Protein AF-A0A930ANU7-F1 (afdb_monomer_lite)

Secondary structure (DSSP, 8-state):
--------GGG--TTSTHHHHHS-HHHHHHHHT--SHHHHHHHHHHHHHHHHHHHHHH--TTTT-

Structure (mmCIF, N/CA/C/O backbone):
data_AF-A0A930ANU7-F1
#
_entry.id   AF-A0A930ANU7-F1
#
loop_
_atom_site.group_PDB
_atom_site.id
_atom_site.type_symbol
_atom_site.label_atom_id
_atom_site.label_alt_id
_atom_site.label_comp_id
_atom_site.label_asym_id
_atom_site.label_entity_id
_atom_site.label_seq_id
_atom_site.pdbx_PDB_ins_code
_atom_site.Cartn_x
_atom_site.Cartn_y
_atom_site.Cartn_z
_atom_site.occupancy
_atom_site.B_iso_or_equiv
_atom_site.auth_seq_id
_atom_site.auth_comp_id
_atom_site.auth_asym_id
_atom_site.auth_atom_id
_atom_site.pdbx_PDB_model_num
ATOM 1 N N . MET A 1 1 ? 15.475 -1.718 -14.155 1.00 75.69 1 MET A N 1
ATOM 2 C CA . MET A 1 1 ? 16.241 -0.996 -13.108 1.00 75.69 1 MET A CA 1
ATOM 3 C C . MET A 1 1 ? 15.695 -1.410 -11.745 1.00 75.69 1 MET A C 1
ATOM 5 O O . MET A 1 1 ? 14.705 -2.127 -11.711 1.00 75.69 1 MET A O 1
ATOM 9 N N . LEU A 1 2 ? 16.326 -1.025 -10.633 1.00 92.00 2 LEU A N 1
ATOM 10 C CA . LEU A 1 2 ? 15.724 -1.182 -9.300 1.00 92.00 2 LEU A CA 1
ATOM 11 C C . LEU A 1 2 ? 14.816 0.021 -9.005 1.00 92.00 2 LEU A C 1
ATOM 13 O O . LEU A 1 2 ? 15.103 1.124 -9.467 1.00 92.00 2 LEU A O 1
ATOM 17 N N . GLY A 1 3 ? 13.746 -0.184 -8.238 1.00 95.56 3 GLY A N 1
ATOM 18 C CA . GLY A 1 3 ? 12.822 0.871 -7.821 1.00 95.56 3 GLY A CA 1
ATOM 19 C C . GLY A 1 3 ? 12.451 0.726 -6.349 1.00 95.56 3 GLY A C 1
ATOM 20 O O . GLY A 1 3 ? 12.331 -0.384 -5.837 1.00 95.56 3 GLY A O 1
ATOM 21 N N . VAL A 1 4 ? 12.314 1.859 -5.661 1.00 97.06 4 VAL A N 1
ATOM 22 C CA . VAL A 1 4 ? 11.957 1.940 -4.240 1.00 97.06 4 VAL A CA 1
ATOM 23 C C . VAL A 1 4 ? 11.057 3.151 -4.011 1.00 97.06 4 VAL A C 1
ATOM 25 O O . VAL A 1 4 ? 11.150 4.157 -4.727 1.00 97.06 4 VAL A O 1
ATOM 28 N N . ASP A 1 5 ? 10.176 3.061 -3.021 1.00 97.44 5 ASP A N 1
ATOM 29 C CA . ASP A 1 5 ? 9.311 4.162 -2.622 1.00 97.44 5 ASP A CA 1
ATOM 30 C C . ASP A 1 5 ? 9.027 4.157 -1.117 1.00 97.44 5 ASP A C 1
ATOM 32 O O . ASP A 1 5 ? 9.121 3.119 -0.459 1.00 97.44 5 ASP A O 1
ATOM 36 N N . ILE A 1 6 ? 8.700 5.334 -0.579 1.00 97.25 6 ILE A N 1
ATOM 37 C CA . ILE A 1 6 ? 8.319 5.531 0.819 1.00 97.25 6 ILE A CA 1
ATOM 38 C C . ILE A 1 6 ? 7.072 6.411 0.893 1.00 97.25 6 ILE A C 1
ATOM 40 O O . ILE A 1 6 ? 6.983 7.447 0.237 1.00 97.25 6 ILE A O 1
ATOM 44 N N . VAL A 1 7 ? 6.117 6.012 1.735 1.00 96.12 7 VAL A N 1
ATOM 45 C CA . VAL A 1 7 ? 4.832 6.699 1.892 1.00 96.12 7 VAL A CA 1
ATOM 46 C C . VAL A 1 7 ? 4.641 7.128 3.342 1.00 96.12 7 VAL A C 1
ATOM 48 O O . VAL A 1 7 ? 4.733 6.316 4.261 1.00 96.12 7 VAL A O 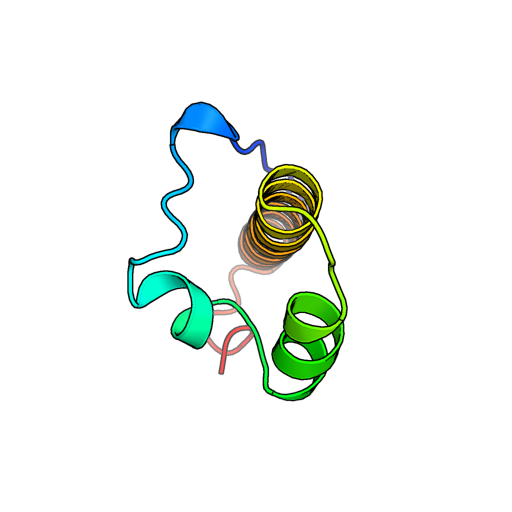1
ATOM 51 N N . ASP A 1 8 ? 4.323 8.406 3.541 1.00 96.19 8 ASP A N 1
ATOM 52 C CA . ASP A 1 8 ? 3.909 8.941 4.837 1.00 96.19 8 ASP A CA 1
ATOM 53 C C . ASP A 1 8 ? 2.410 8.689 5.065 1.00 96.19 8 ASP A C 1
ATOM 55 O O . ASP A 1 8 ? 1.551 9.235 4.366 1.00 96.19 8 ASP A O 1
ATOM 59 N N . MET A 1 9 ? 2.086 7.880 6.078 1.00 93.19 9 MET A N 1
ATOM 60 C CA . MET A 1 9 ? 0.704 7.526 6.406 1.00 93.19 9 MET A CA 1
ATOM 61 C C . MET A 1 9 ? -0.146 8.712 6.873 1.00 93.19 9 MET A C 1
ATOM 63 O O . MET A 1 9 ? -1.375 8.648 6.784 1.00 93.19 9 MET A O 1
ATOM 67 N N . LEU A 1 10 ? 0.473 9.791 7.365 1.00 93.81 10 LEU A N 1
ATOM 68 C CA . LEU A 1 10 ? -0.248 10.996 7.779 1.00 93.81 10 LEU A CA 1
ATOM 69 C C . LEU A 1 10 ? -0.863 11.727 6.582 1.00 93.81 10 LEU A C 1
ATOM 71 O O . LEU A 1 10 ? -1.888 12.389 6.728 1.00 93.81 10 LEU A O 1
ATOM 75 N N . ARG A 1 11 ? -0.292 11.549 5.384 1.00 92.56 11 ARG A N 1
ATOM 76 C CA . ARG A 1 11 ? -0.793 12.134 4.132 1.00 92.56 11 ARG A CA 1
ATOM 77 C C . ARG A 1 11 ? -1.945 11.347 3.510 1.00 92.56 11 ARG A C 1
ATOM 79 O O . ARG A 1 11 ? -2.569 11.832 2.567 1.00 92.56 11 ARG A O 1
ATOM 86 N N . ILE A 1 12 ? -2.215 10.140 4.009 1.00 92.94 12 ILE A N 1
ATOM 87 C CA . ILE A 1 12 ? -3.271 9.278 3.486 1.00 92.94 12 ILE A CA 1
ATOM 88 C C . ILE A 1 12 ? -4.615 9.724 4.048 1.00 92.94 12 ILE A C 1
ATOM 90 O O . ILE A 1 12 ? -4.873 9.645 5.256 1.00 92.94 12 ILE A O 1
ATOM 94 N N . ASP A 1 13 ? -5.477 10.121 3.122 1.00 92.75 13 ASP A N 1
ATOM 95 C CA . ASP A 1 13 ? -6.872 10.451 3.346 1.00 92.75 13 ASP A CA 1
ATOM 96 C C . ASP A 1 13 ? -7.744 9.396 2.660 1.00 92.75 13 ASP A C 1
ATOM 98 O O . ASP A 1 13 ? -7.653 9.203 1.445 1.00 92.75 13 ASP A O 1
ATOM 102 N N . LEU A 1 14 ? -8.543 8.684 3.460 1.00 89.19 14 LEU A N 1
ATOM 103 C CA . LEU A 1 14 ? -9.344 7.561 2.982 1.00 89.19 14 LEU A CA 1
ATOM 104 C C . LEU A 1 14 ? -10.644 7.982 2.290 1.00 89.19 14 LEU A C 1
ATOM 106 O O . LEU A 1 14 ? -11.290 7.140 1.674 1.00 89.19 14 LEU A O 1
ATOM 110 N N . GLU A 1 15 ? -11.024 9.256 2.377 1.00 88.62 15 GLU A N 1
ATOM 111 C CA . GLU A 1 15 ? -12.226 9.774 1.713 1.00 88.62 15 GLU A CA 1
ATOM 112 C C . GLU A 1 15 ? -11.943 10.214 0.272 1.00 88.62 15 GLU A C 1
ATOM 114 O O . GLU A 1 15 ? -12.860 10.452 -0.514 1.00 88.62 15 GLU A O 1
ATOM 119 N N . LYS A 1 16 ? -10.663 10.294 -0.112 1.00 86.25 16 LYS A N 1
ATOM 120 C CA . LYS A 1 16 ? -10.273 10.707 -1.458 1.00 86.25 16 LYS A CA 1
ATOM 121 C C . LYS A 1 16 ? -10.504 9.596 -2.486 1.00 86.25 16 LYS A C 1
ATOM 123 O O . LYS A 1 16 ? -10.154 8.439 -2.241 1.00 86.25 16 LYS A O 1
ATOM 128 N N . PRO A 1 17 ? -10.925 9.958 -3.713 1.00 88.75 17 PRO A N 1
ATOM 129 C CA . PRO A 1 17 ? -11.140 8.999 -4.798 1.00 88.75 17 PRO A CA 1
ATOM 130 C C . PRO A 1 17 ? -9.843 8.336 -5.284 1.00 88.75 17 PRO A C 1
ATOM 132 O O . PRO A 1 17 ? -9.890 7.403 -6.076 1.00 88.75 17 PRO A O 1
ATOM 135 N N . ILE A 1 18 ? -8.669 8.775 -4.819 1.00 88.25 18 ILE A N 1
ATOM 136 C CA . ILE A 1 18 ? -7.384 8.164 -5.181 1.00 88.25 18 ILE A CA 1
ATOM 137 C C . ILE A 1 18 ? -7.324 6.673 -4.822 1.00 88.25 18 ILE A C 1
ATOM 139 O O . ILE A 1 18 ? -6.671 5.906 -5.523 1.00 88.25 18 ILE A O 1
ATOM 143 N N . ILE A 1 19 ? -8.051 6.238 -3.786 1.00 90.75 19 ILE A N 1
ATOM 144 C CA . ILE A 1 19 ? -8.064 4.832 -3.369 1.00 90.75 19 ILE A CA 1
ATOM 145 C C . ILE A 1 19 ? -8.575 3.922 -4.478 1.00 90.75 19 ILE A C 1
ATOM 147 O O . ILE A 1 19 ? -7.935 2.915 -4.769 1.00 90.75 19 ILE A O 1
ATOM 151 N N . SER A 1 20 ? -9.670 4.297 -5.139 1.00 89.38 20 SER A N 1
ATOM 152 C CA . SER A 1 20 ? -10.252 3.491 -6.214 1.00 89.38 20 SER A CA 1
ATOM 153 C C . SER A 1 20 ? -9.428 3.507 -7.502 1.00 89.38 20 SER A C 1
ATOM 155 O O . SER A 1 20 ? -9.658 2.669 -8.362 1.00 89.38 20 SER A O 1
ATOM 157 N N . HIS A 1 21 ? -8.498 4.455 -7.654 1.00 89.56 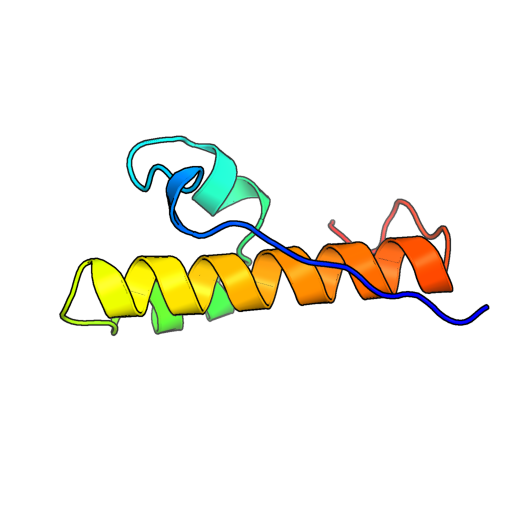21 HIS A N 1
ATOM 158 C CA . HIS A 1 21 ? -7.588 4.514 -8.804 1.00 89.56 21 HIS A CA 1
ATOM 159 C C . HIS A 1 21 ? -6.305 3.717 -8.565 1.00 89.56 21 HIS A C 1
ATOM 161 O O . HIS A 1 21 ? -5.682 3.244 -9.506 1.00 89.56 21 HIS A O 1
ATOM 167 N N . VAL A 1 22 ? -5.891 3.585 -7.305 1.00 92.12 22 VAL A N 1
ATOM 168 C CA . VAL A 1 22 ? -4.674 2.856 -6.941 1.00 92.12 22 VAL A CA 1
ATOM 169 C C . VAL A 1 22 ? -4.977 1.393 -6.673 1.00 92.12 22 VAL A C 1
ATOM 171 O O . VAL A 1 22 ? -4.141 0.559 -6.986 1.00 92.12 22 VAL A O 1
ATOM 174 N N . LEU A 1 23 ? -6.117 1.051 -6.070 1.00 94.12 23 LEU A N 1
ATOM 175 C CA . LEU A 1 23 ? -6.470 -0.332 -5.754 1.00 94.12 23 LEU A CA 1
ATOM 176 C C . LEU A 1 23 ? -7.309 -0.951 -6.880 1.00 94.12 23 LEU A C 1
ATOM 178 O O . LEU A 1 23 ? -8.323 -0.402 -7.295 1.00 94.12 23 LEU A O 1
ATOM 182 N N . THR A 1 24 ? -6.910 -2.137 -7.326 1.00 94.00 24 THR A N 1
ATOM 183 C CA . THR A 1 24 ? -7.696 -3.023 -8.191 1.00 94.00 24 THR A CA 1
ATOM 184 C C . THR A 1 24 ? -8.914 -3.564 -7.444 1.00 94.00 24 THR A C 1
ATOM 186 O O . THR A 1 24 ? -9.019 -3.471 -6.219 1.00 94.00 24 THR A O 1
ATOM 189 N N . GLN A 1 25 ? -9.834 -4.199 -8.171 1.00 93.44 25 GLN A N 1
ATOM 190 C CA . GLN A 1 25 ? -11.039 -4.778 -7.572 1.00 93.44 25 GLN A CA 1
ATOM 191 C C . GLN A 1 25 ? -10.731 -5.825 -6.489 1.00 93.44 25 GLN A C 1
ATOM 193 O O . GLN A 1 25 ? -11.383 -5.825 -5.447 1.00 93.44 25 GLN A O 1
ATOM 198 N N . SER A 1 26 ? -9.723 -6.682 -6.682 1.00 95.06 26 SER A N 1
ATOM 199 C CA . SER A 1 26 ? -9.332 -7.680 -5.675 1.00 95.06 26 SER A CA 1
ATOM 200 C C . SER A 1 26 ? -8.711 -7.032 -4.434 1.00 95.06 26 SER A C 1
ATOM 202 O O . SER A 1 26 ? -9.084 -7.364 -3.309 1.00 95.06 26 SER A O 1
ATOM 204 N N . GLU A 1 27 ? -7.837 -6.039 -4.620 1.00 96.62 27 GLU A N 1
ATOM 205 C CA . GLU A 1 27 ? -7.270 -5.255 -3.515 1.00 96.62 27 GLU A CA 1
ATOM 206 C C . GLU A 1 27 ? -8.353 -4.485 -2.748 1.00 96.62 27 GLU A C 1
ATOM 208 O O . GLU A 1 27 ? -8.264 -4.336 -1.532 1.00 96.62 27 GLU A O 1
ATOM 213 N N . MET A 1 28 ? -9.401 -4.013 -3.431 1.00 95.38 28 MET A N 1
ATOM 214 C CA . MET A 1 28 ? -10.539 -3.347 -2.795 1.00 95.38 28 MET A CA 1
ATOM 215 C C . MET A 1 28 ? -11.340 -4.289 -1.889 1.00 95.38 28 MET A C 1
ATOM 217 O O . MET A 1 28 ? -11.805 -3.858 -0.829 1.00 95.38 28 MET A O 1
ATOM 221 N N . VAL A 1 29 ? -11.475 -5.570 -2.249 1.00 96.19 29 VAL A N 1
ATOM 222 C CA . VAL A 1 29 ? -12.096 -6.585 -1.377 1.00 96.19 29 VAL A CA 1
ATOM 223 C C . VAL A 1 29 ? -11.269 -6.766 -0.100 1.00 96.19 29 VAL A C 1
ATOM 225 O O . VAL A 1 29 ? -11.805 -6.701 1.009 1.00 96.19 29 VAL A O 1
ATOM 228 N N . GLU A 1 30 ? -9.949 -6.901 -0.229 1.00 96.56 30 GLU A N 1
ATOM 229 C CA . GLU A 1 30 ? -9.043 -7.012 0.920 1.00 96.56 30 GLU A CA 1
ATOM 230 C C . GLU A 1 30 ? -9.017 -5.741 1.779 1.00 96.56 30 GLU A C 1
ATOM 232 O O . GLU A 1 30 ? -9.047 -5.820 3.010 1.00 96.56 30 GLU A O 1
ATOM 237 N N . PHE A 1 31 ? -8.993 -4.563 1.157 1.00 96.00 31 PHE A N 1
ATOM 238 C CA . PHE A 1 31 ? -9.065 -3.274 1.841 1.00 96.00 31 PHE A CA 1
ATOM 239 C C . PHE A 1 31 ? -10.364 -3.140 2.645 1.00 96.00 31 PHE A C 1
ATOM 241 O O . PHE A 1 31 ? -10.351 -2.679 3.790 1.00 96.00 31 PHE A O 1
ATOM 248 N N . SER A 1 32 ? -11.482 -3.601 2.080 1.00 94.56 32 SER A N 1
ATOM 249 C CA . SER A 1 32 ? -12.796 -3.577 2.732 1.00 94.56 32 SER A CA 1
ATOM 250 C C . SER A 1 32 ? -12.876 -4.526 3.929 1.00 94.56 32 SER A C 1
ATOM 252 O O . SER A 1 32 ? -13.586 -4.227 4.886 1.00 94.56 32 SER A O 1
ATOM 254 N N . SER A 1 33 ? -12.100 -5.616 3.928 1.00 96.75 33 SER A N 1
ATOM 255 C CA . SER A 1 33 ? -11.994 -6.537 5.071 1.00 96.75 33 SER A CA 1
ATOM 256 C C . SER A 1 33 ? -11.219 -5.974 6.272 1.00 96.75 33 SER A C 1
ATOM 258 O O . SER A 1 33 ? -11.221 -6.579 7.341 1.00 96.75 33 SER A O 1
ATOM 260 N N . LYS A 1 34 ? -10.537 -4.825 6.138 1.00 97.19 34 LYS A N 1
ATOM 261 C CA . LYS A 1 34 ? -9.814 -4.200 7.256 1.00 97.19 34 LYS A CA 1
ATOM 262 C C . LYS A 1 34 ? -10.787 -3.493 8.199 1.00 97.19 34 LYS A C 1
ATOM 264 O O . LYS A 1 34 ? -11.604 -2.679 7.769 1.00 97.19 34 LYS A O 1
ATOM 269 N N . HIS A 1 35 ? -10.658 -3.759 9.497 1.00 94.50 35 HIS A N 1
ATOM 270 C CA . HIS A 1 35 ? -11.630 -3.314 10.499 1.00 94.50 35 HIS A CA 1
ATOM 271 C C . HIS A 1 35 ? -11.321 -1.937 11.088 1.00 94.50 35 HIS A C 1
ATOM 273 O O . HIS A 1 35 ? -12.233 -1.253 11.541 1.00 94.50 35 HIS A O 1
ATOM 279 N N . THR A 1 36 ? -10.057 -1.503 11.073 1.00 96.38 36 THR A N 1
ATOM 280 C CA . THR A 1 36 ? -9.665 -0.196 11.620 1.00 96.38 36 THR A CA 1
ATOM 281 C C . THR A 1 36 ? -9.166 0.755 10.539 1.00 96.38 36 THR A C 1
ATOM 283 O O . THR A 1 36 ? -8.579 0.345 9.535 1.00 96.38 36 THR A O 1
ATOM 286 N N . THR A 1 37 ? -9.341 2.058 10.771 1.00 94.31 37 THR A N 1
ATOM 287 C CA . THR A 1 37 ? -8.805 3.117 9.902 1.00 94.31 37 THR A CA 1
ATOM 288 C C . THR A 1 37 ? -7.292 2.986 9.734 1.00 94.31 37 THR A C 1
ATOM 290 O O . THR A 1 37 ? -6.785 3.126 8.625 1.00 94.31 37 THR A O 1
ATOM 293 N N . THR A 1 38 ? -6.566 2.650 10.804 1.00 95.69 38 THR A N 1
ATOM 294 C CA . THR A 1 38 ? -5.114 2.427 10.754 1.00 95.69 38 THR A CA 1
ATOM 295 C C . THR A 1 38 ? -4.750 1.266 9.834 1.00 95.69 38 THR A C 1
ATOM 297 O O . THR A 1 38 ? -3.877 1.427 8.986 1.00 95.69 38 THR A O 1
ATOM 300 N N . GLN A 1 39 ? -5.448 0.129 9.933 1.00 96.94 39 GLN A N 1
ATOM 301 C CA . GLN A 1 39 ? -5.219 -1.016 9.044 1.00 96.94 39 GLN A CA 1
ATOM 302 C C . GLN A 1 39 ? -5.514 -0.669 7.582 1.00 96.94 39 GLN A C 1
ATOM 304 O O . GLN A 1 39 ? -4.758 -1.059 6.695 1.00 96.94 39 GLN A O 1
ATOM 309 N N . LYS A 1 40 ? -6.583 0.095 7.325 1.00 95.94 40 LYS A N 1
ATOM 310 C CA . LYS A 1 40 ? -6.907 0.592 5.981 1.00 95.94 40 LYS A CA 1
ATOM 311 C C . LYS A 1 40 ? -5.803 1.497 5.437 1.00 95.94 40 LYS A C 1
ATOM 313 O O . LYS A 1 40 ? -5.340 1.279 4.320 1.00 95.94 40 LYS A O 1
ATOM 318 N N . LYS A 1 41 ? -5.324 2.458 6.236 1.00 96.31 41 LYS A N 1
ATOM 319 C CA . LYS A 1 41 ? -4.211 3.342 5.853 1.00 96.31 41 LYS A CA 1
ATOM 320 C C . LYS A 1 41 ? -2.934 2.558 5.570 1.00 96.31 41 LYS A C 1
ATOM 322 O O . LYS A 1 41 ? -2.314 2.80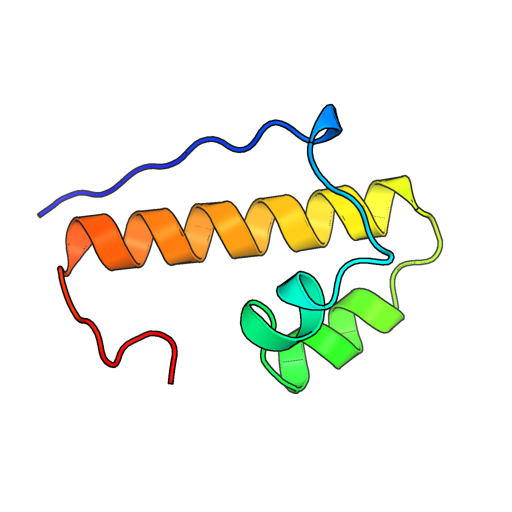4 4.547 1.00 96.31 41 LYS A O 1
ATOM 327 N N . GLN A 1 42 ? -2.573 1.597 6.419 1.00 96.69 42 GLN A N 1
ATOM 328 C CA . GLN A 1 42 ? -1.395 0.745 6.219 1.00 96.69 42 GLN A CA 1
ATOM 329 C C . GLN A 1 42 ? -1.501 -0.097 4.948 1.00 96.69 42 GLN A C 1
ATOM 331 O O . GLN A 1 42 ? -0.548 -0.160 4.174 1.00 96.69 42 GLN A O 1
ATOM 336 N N . TYR A 1 43 ? -2.663 -0.711 4.711 1.00 97.25 43 TYR A N 1
ATOM 337 C CA . TYR A 1 43 ? -2.901 -1.496 3.505 1.00 97.25 43 TYR A CA 1
ATOM 338 C C . TYR A 1 43 ? -2.744 -0.629 2.254 1.00 97.25 43 TYR A C 1
ATOM 340 O O . TYR A 1 43 ? -1.952 -0.954 1.371 1.00 97.25 43 TYR A O 1
ATOM 348 N N . PHE A 1 44 ? -3.436 0.512 2.212 1.00 96.69 44 PHE A N 1
ATOM 349 C CA . PHE A 1 44 ? -3.341 1.445 1.095 1.00 96.69 44 PHE A CA 1
ATOM 350 C C . PHE A 1 44 ? -1.909 1.966 0.898 1.00 96.69 44 PHE A C 1
ATOM 352 O O . PHE A 1 44 ? -1.407 1.923 -0.221 1.00 96.69 44 PHE A O 1
ATOM 359 N N . ALA A 1 45 ? -1.228 2.383 1.973 1.00 96.88 45 ALA A N 1
ATOM 360 C CA . ALA A 1 45 ? 0.155 2.865 1.930 1.00 96.88 45 ALA A CA 1
ATOM 361 C C . ALA A 1 45 ? 1.097 1.839 1.295 1.00 96.88 45 ALA A C 1
ATOM 363 O O . ALA A 1 45 ? 1.893 2.180 0.424 1.00 96.88 45 ALA A O 1
ATOM 364 N N . GLY A 1 46 ? 0.984 0.576 1.720 1.00 97.12 46 GLY A N 1
ATOM 365 C CA . GLY A 1 46 ? 1.813 -0.510 1.211 1.00 97.12 46 GLY A CA 1
ATOM 366 C C . GLY A 1 46 ? 1.566 -0.779 -0.270 1.00 97.12 46 GLY A C 1
ATOM 367 O O . GLY A 1 46 ? 2.522 -0.909 -1.032 1.00 97.12 46 GLY A O 1
ATOM 368 N N . ARG A 1 47 ? 0.297 -0.811 -0.703 1.00 96.88 47 ARG A N 1
ATOM 369 C CA . ARG A 1 47 ? -0.039 -0.991 -2.125 1.00 96.88 47 ARG A CA 1
ATOM 370 C C . ARG A 1 47 ? 0.434 0.189 -2.972 1.00 96.88 47 ARG A C 1
ATOM 372 O O . ARG A 1 47 ? 0.973 -0.039 -4.049 1.00 96.88 47 ARG A O 1
ATOM 379 N N . PHE A 1 48 ? 0.299 1.415 -2.471 1.00 95.75 48 PHE A N 1
ATOM 380 C CA . PHE A 1 48 ? 0.787 2.617 -3.145 1.00 95.75 48 PHE A CA 1
ATOM 381 C C . PHE A 1 48 ? 2.309 2.570 -3.338 1.00 95.75 48 PHE A C 1
ATOM 383 O O . PHE A 1 48 ? 2.781 2.616 -4.470 1.00 95.75 48 PHE A O 1
ATOM 390 N N . ALA A 1 49 ? 3.067 2.368 -2.254 1.00 96.75 49 ALA A N 1
ATOM 391 C CA . ALA A 1 49 ? 4.529 2.307 -2.299 1.00 96.75 49 ALA A CA 1
ATOM 392 C C . ALA A 1 49 ? 5.037 1.178 -3.212 1.00 96.75 49 ALA A C 1
ATOM 394 O O . ALA A 1 49 ? 5.982 1.362 -3.976 1.00 96.75 49 ALA A O 1
ATOM 395 N N . ALA A 1 50 ? 4.400 0.003 -3.162 1.00 96.00 50 ALA A N 1
ATOM 396 C CA . ALA A 1 50 ? 4.772 -1.124 -4.012 1.00 96.00 50 ALA A CA 1
ATOM 397 C C . ALA A 1 50 ? 4.556 -0.811 -5.500 1.00 96.00 50 ALA A C 1
ATOM 399 O O . ALA A 1 50 ? 5.437 -1.074 -6.318 1.00 96.00 50 ALA A O 1
ATOM 400 N N . LYS A 1 51 ? 3.411 -0.218 -5.852 1.00 94.88 51 LYS A N 1
ATOM 401 C CA . LYS A 1 51 ? 3.090 0.152 -7.236 1.00 94.88 51 LYS A CA 1
ATOM 402 C C . LYS A 1 51 ? 4.020 1.245 -7.766 1.00 94.88 51 LYS A C 1
ATOM 404 O O . LYS A 1 51 ? 4.534 1.105 -8.872 1.00 94.88 51 LYS A O 1
ATOM 409 N N . GLU A 1 52 ? 4.331 2.251 -6.953 1.00 95.00 52 GLU A N 1
ATOM 410 C CA . GLU A 1 52 ? 5.335 3.275 -7.271 1.00 95.00 52 GLU A CA 1
ATOM 411 C C . GLU A 1 52 ? 6.734 2.675 -7.466 1.00 95.00 52 GLU A C 1
ATOM 413 O O . GLU A 1 52 ? 7.432 3.004 -8.424 1.00 95.00 52 GLU A O 1
ATOM 418 N N . ALA A 1 53 ? 7.158 1.758 -6.591 1.00 96.19 53 ALA A N 1
ATOM 419 C CA . ALA A 1 53 ? 8.450 1.091 -6.719 1.00 96.19 53 ALA A CA 1
ATOM 420 C C . ALA A 1 53 ? 8.547 0.277 -8.022 1.00 96.19 53 ALA A C 1
ATOM 422 O O . ALA A 1 53 ? 9.566 0.345 -8.712 1.00 96.19 53 ALA A O 1
ATOM 423 N N . ILE A 1 54 ? 7.483 -0.443 -8.394 1.00 94.50 54 ILE A N 1
ATOM 424 C CA . ILE A 1 54 ? 7.426 -1.207 -9.647 1.00 94.50 54 ILE A CA 1
ATOM 425 C C . ILE A 1 54 ? 7.435 -0.269 -10.854 1.00 94.50 54 ILE A C 1
ATOM 427 O O . ILE A 1 54 ? 8.218 -0.486 -11.782 1.00 94.50 54 ILE A O 1
ATOM 431 N N . PHE A 1 55 ? 6.648 0.808 -10.821 1.00 93.44 55 PHE A N 1
ATOM 432 C CA . PHE A 1 55 ? 6.649 1.820 -11.874 1.00 93.44 55 PHE A CA 1
ATOM 433 C C . PHE A 1 55 ? 8.043 2.435 -12.058 1.00 93.44 55 PHE A C 1
ATOM 435 O O . PHE A 1 55 ? 8.549 2.506 -13.172 1.00 93.44 55 PHE A O 1
ATOM 442 N N . LYS A 1 56 ? 8.745 2.787 -10.975 1.00 93.62 56 LYS A N 1
ATOM 443 C CA . LYS A 1 56 ? 10.121 3.310 -11.050 1.00 93.62 56 LYS A CA 1
ATOM 444 C C . LYS A 1 56 ? 11.110 2.293 -11.625 1.00 93.62 56 LYS A C 1
ATOM 446 O O . LYS A 1 56 ? 12.002 2.678 -12.381 1.00 93.62 56 LYS A O 1
ATOM 451 N N . ALA A 1 57 ? 10.955 1.013 -11.281 1.00 95.75 57 ALA A N 1
ATOM 452 C CA . ALA A 1 57 ? 11.827 -0.067 -11.741 1.00 95.75 57 ALA A CA 1
ATOM 453 C C . ALA A 1 57 ? 11.670 -0.381 -13.241 1.00 95.75 57 ALA A C 1
ATOM 455 O O . ALA A 1 57 ? 12.659 -0.740 -13.898 1.00 95.75 57 ALA A O 1
ATOM 456 N N . THR A 1 58 ? 10.440 -0.261 -13.752 1.00 93.44 58 THR A N 1
ATOM 457 C CA . THR A 1 58 ? 10.027 -0.694 -15.098 1.00 93.44 58 THR A CA 1
ATOM 458 C C . THR A 1 58 ? 9.844 0.456 -16.088 1.00 93.44 58 THR A C 1
ATOM 460 O O . THR A 1 58 ? 10.073 0.256 -17.275 1.00 93.44 58 THR A O 1
ATOM 463 N N . GLN A 1 59 ? 9.478 1.652 -15.613 1.00 87.75 59 GLN A N 1
ATOM 464 C CA . GLN A 1 59 ? 9.001 2.795 -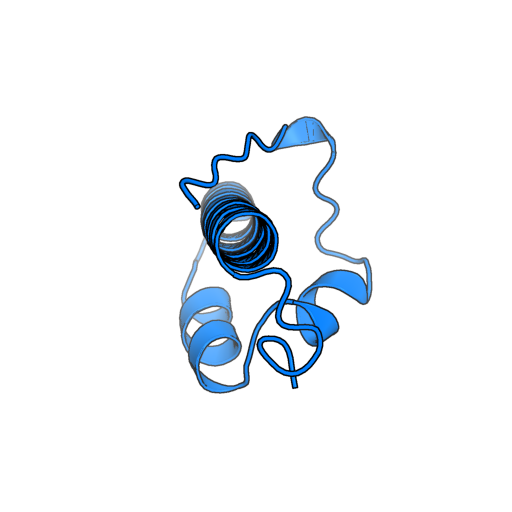16.410 1.00 87.75 59 GLN A CA 1
ATOM 465 C C . GLN A 1 59 ? 7.792 2.458 -17.303 1.00 87.75 59 GLN A C 1
ATOM 467 O O . GLN A 1 59 ? 7.500 3.179 -18.259 1.00 87.75 59 GLN A O 1
ATOM 472 N N . ASP A 1 60 ? 7.090 1.368 -16.992 1.00 86.25 60 ASP A N 1
ATOM 473 C CA . ASP A 1 60 ? 5.944 0.895 -17.752 1.00 86.25 60 ASP A CA 1
ATOM 474 C C . ASP A 1 60 ? 4.683 1.653 -17.324 1.00 86.25 60 ASP A C 1
ATOM 476 O O . ASP A 1 60 ? 4.213 1.537 -16.191 1.00 86.25 60 ASP A O 1
ATOM 480 N N . LYS A 1 61 ? 4.145 2.459 -18.242 1.00 72.44 61 LYS A N 1
ATOM 481 C CA . LYS A 1 61 ? 2.954 3.286 -18.010 1.00 72.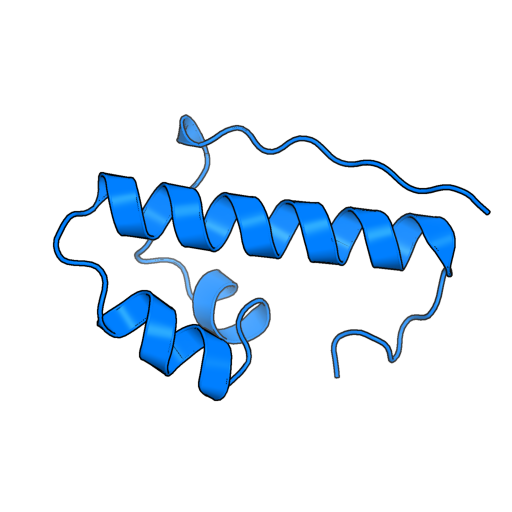44 61 LYS A CA 1
ATOM 482 C C . LYS A 1 61 ? 1.656 2.487 -18.026 1.00 72.44 61 LYS A C 1
ATOM 484 O O . LYS A 1 61 ? 0.665 2.974 -17.486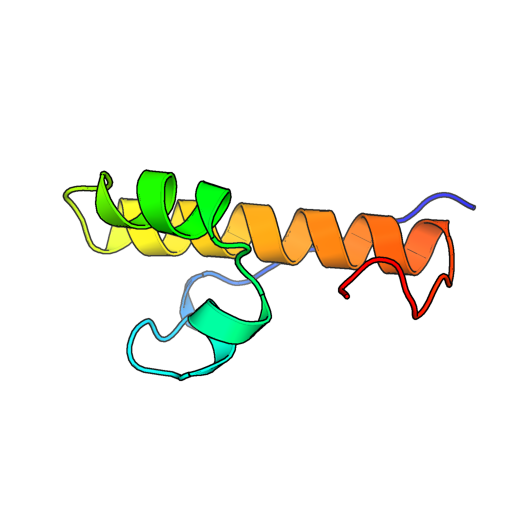 1.00 72.44 61 LYS A O 1
ATOM 489 N N . ASP A 1 62 ? 1.670 1.285 -18.589 1.00 73.81 62 ASP A N 1
ATOM 490 C CA . ASP A 1 62 ? 0.488 0.434 -18.696 1.00 73.81 62 ASP A CA 1
ATOM 491 C C . ASP A 1 62 ? 0.359 -0.520 -17.496 1.00 73.81 62 ASP A C 1
ATOM 493 O O . ASP A 1 62 ? -0.670 -1.161 -17.318 1.00 73.81 62 ASP A O 1
ATOM 497 N N . TYR A 1 63 ? 1.352 -0.553 -16.599 1.00 70.25 63 TYR A N 1
ATOM 498 C CA . TYR A 1 63 ? 1.355 -1.407 -15.404 1.00 70.25 63 TYR A CA 1
ATOM 499 C C . TYR A 1 63 ? 0.196 -1.139 -14.420 1.00 70.25 63 TYR A C 1
ATOM 501 O O . TYR A 1 63 ? -0.172 -2.010 -13.632 1.00 70.25 63 TYR A O 1
ATOM 509 N N . LEU A 1 64 ? -0.353 0.078 -14.424 1.00 58.31 64 LEU A N 1
ATOM 510 C CA . LEU A 1 64 ? -1.438 0.490 -13.526 1.00 58.31 64 LEU A CA 1
ATOM 511 C C . LEU A 1 64 ? -2.836 0.381 -14.157 1.00 58.31 64 LEU A C 1
ATOM 513 O O . LEU A 1 64 ? -3.800 0.765 -13.493 1.00 58.31 64 LEU A O 1
ATOM 517 N N . GLN A 1 65 ? -2.938 -0.079 -15.409 1.00 55.53 65 GLN A N 1
ATOM 518 C CA . GLN A 1 65 ? -4.212 -0.235 -16.122 1.00 55.53 65 GLN A CA 1
ATOM 519 C C . GLN A 1 65 ? -4.962 -1.509 -15.723 1.00 55.53 65 GLN A C 1
ATOM 521 O O . GLN A 1 65 ? -4.311 -2.533 -15.414 1.00 55.53 65 GLN A O 1
#

Foldseek 3Di:
DFFFFADDLVPDDPVDPVQVQQDDPVLVVVLVPDDDPVSNSVSSRVSVGVQRRVCVVPVDPVSSD

Sequence (65 aa):
MLGVDIVDMLRIDLEKPIISHVLTQSEMVEFSSKHTTTQKKQYFAGRFAAKEAIFKATQDKDYLQ

Radius of gyration: 12.13 Å; chains: 1; bounding box: 29×20×30 Å

pLDDT: mean 91.73, std 8.52, range [55.53, 97.44]